Protein AF-A0A520CAK3-F1 (afdb_monomer_lite)

Structure (mmCIF, N/CA/C/O backbone):
data_AF-A0A520CAK3-F1
#
_entry.id   AF-A0A520CAK3-F1
#
loop_
_atom_site.group_PDB
_atom_site.id
_atom_site.type_symbol
_atom_site.label_atom_id
_atom_site.label_alt_id
_atom_site.label_comp_id
_atom_site.label_asym_id
_atom_site.label_entity_id
_atom_site.label_seq_id
_atom_site.pdbx_PDB_ins_code
_atom_site.Cartn_x
_atom_site.Cartn_y
_atom_site.Cartn_z
_atom_site.occupancy
_atom_site.B_iso_or_equiv
_atom_site.auth_seq_id
_atom_site.auth_comp_id
_atom_site.auth_asym_id
_atom_site.auth_atom_id
_atom_site.pdbx_PDB_model_num
ATOM 1 N N . MET A 1 1 ? -2.318 -8.671 -6.193 1.00 85.19 1 MET A N 1
ATOM 2 C CA . MET A 1 1 ? -1.795 -8.830 -4.813 1.00 85.19 1 MET A CA 1
ATOM 3 C C . MET A 1 1 ? -2.463 -10.024 -4.126 1.00 85.19 1 MET A C 1
ATOM 5 O O . MET A 1 1 ? -3.670 -10.179 -4.287 1.00 85.19 1 MET A O 1
ATOM 9 N N . LYS A 1 2 ? -1.730 -10.864 -3.376 1.00 88.38 2 LYS A N 1
ATOM 10 C CA . LYS A 1 2 ? -2.315 -12.016 -2.659 1.00 88.38 2 LYS A CA 1
ATOM 11 C C . LYS A 1 2 ? -2.848 -11.586 -1.286 1.00 88.38 2 LYS A C 1
ATOM 13 O O . LYS A 1 2 ? -2.085 -11.404 -0.349 1.00 88.38 2 LYS A O 1
ATOM 18 N N . LEU A 1 3 ? -4.164 -11.426 -1.160 1.00 93.75 3 LEU A N 1
ATOM 19 C CA . LEU A 1 3 ? -4.851 -11.160 0.111 1.00 93.75 3 LEU A CA 1
ATOM 20 C C . LEU A 1 3 ? -6.158 -11.944 0.177 1.00 93.75 3 LEU A C 1
ATOM 22 O O . LEU A 1 3 ? -6.779 -12.219 -0.850 1.00 93.75 3 LEU A O 1
ATOM 26 N N . LYS A 1 4 ? -6.630 -12.220 1.397 1.00 95.12 4 LYS A N 1
ATOM 27 C CA . LYS A 1 4 ? -7.989 -12.732 1.612 1.00 95.12 4 LYS A CA 1
ATOM 28 C C . LYS A 1 4 ? -9.023 -11.776 1.016 1.00 95.12 4 LYS A C 1
ATOM 30 O O . LYS A 1 4 ? -8.798 -10.561 0.972 1.00 95.12 4 LYS A O 1
ATOM 35 N N . LYS A 1 5 ? -10.159 -12.317 0.572 1.00 95.44 5 LYS A N 1
ATOM 36 C CA . LYS A 1 5 ? -11.315 -11.505 0.173 1.00 95.44 5 LYS A CA 1
ATOM 37 C C . LYS A 1 5 ? -11.758 -10.652 1.365 1.00 95.44 5 LYS A C 1
ATOM 39 O O . LYS A 1 5 ? -11.795 -11.153 2.487 1.00 95.44 5 LYS A O 1
ATOM 44 N N . ARG A 1 6 ? -12.074 -9.380 1.113 1.00 95.56 6 ARG A N 1
ATOM 45 C CA . ARG A 1 6 ? -12.619 -8.483 2.133 1.00 95.56 6 ARG A CA 1
ATOM 46 C C . ARG A 1 6 ? -13.949 -9.041 2.650 1.00 95.56 6 ARG A C 1
ATOM 48 O O . ARG A 1 6 ? -14.795 -9.434 1.849 1.00 95.56 6 ARG A O 1
ATOM 55 N N . ASN A 1 7 ? -14.128 -9.074 3.970 1.00 95.69 7 ASN A N 1
ATOM 56 C CA . ASN A 1 7 ? -15.420 -9.416 4.569 1.00 95.69 7 ASN A CA 1
ATOM 57 C C . ASN A 1 7 ? -16.443 -8.298 4.285 1.00 95.69 7 ASN A C 1
ATOM 59 O O . ASN A 1 7 ? -16.069 -7.128 4.312 1.00 95.69 7 ASN A O 1
ATOM 63 N N . ALA A 1 8 ? -17.706 -8.636 4.018 1.00 93.50 8 ALA A N 1
ATOM 64 C CA . ALA A 1 8 ? -18.764 -7.654 3.768 1.00 93.50 8 ALA A CA 1
ATOM 65 C C . ALA A 1 8 ? -18.931 -6.697 4.961 1.00 93.50 8 ALA A C 1
ATOM 67 O O . ALA A 1 8 ? -18.939 -5.484 4.769 1.00 93.50 8 ALA A O 1
ATOM 68 N N . ASP A 1 9 ? -18.894 -7.243 6.179 1.00 94.56 9 ASP A N 1
ATOM 69 C CA . ASP A 1 9 ? -19.084 -6.498 7.432 1.00 94.56 9 ASP A CA 1
ATOM 70 C C . ASP A 1 9 ? -17.795 -5.848 7.966 1.00 94.56 9 ASP A C 1
ATOM 72 O O . ASP A 1 9 ? -17.752 -5.369 9.100 1.00 94.56 9 ASP A O 1
ATOM 76 N N . ALA A 1 10 ? -16.701 -5.863 7.192 1.00 97.12 10 ALA A N 1
ATOM 77 C CA . ALA A 1 10 ? -15.474 -5.194 7.613 1.00 97.12 10 ALA A CA 1
ATOM 78 C C . ALA A 1 10 ? -15.706 -3.680 7.739 1.00 97.12 10 ALA A C 1
ATOM 80 O O . ALA A 1 10 ? -16.423 -3.074 6.938 1.00 97.12 10 ALA A O 1
ATOM 81 N N . ILE A 1 11 ? -15.065 -3.066 8.732 1.00 97.19 11 ILE A N 1
ATOM 82 C CA . ILE A 1 11 ? -15.187 -1.631 8.997 1.00 97.19 11 ILE A CA 1
ATOM 83 C C . ILE A 1 11 ? -14.660 -0.794 7.822 1.00 97.19 11 ILE A C 1
ATOM 85 O O . ILE A 1 11 ? -13.720 -1.190 7.124 1.00 97.19 11 ILE A O 1
ATOM 89 N N . GLY A 1 12 ? -15.281 0.363 7.601 1.00 98.06 12 GLY A N 1
ATOM 90 C CA . GLY A 1 12 ? -14.837 1.353 6.619 1.00 98.06 12 GLY A CA 1
ATOM 91 C C . GLY A 1 12 ? -13.628 2.164 7.095 1.00 98.06 12 GLY A C 1
ATOM 92 O O . GLY A 1 12 ? -13.259 2.129 8.275 1.00 98.06 12 GLY A O 1
ATOM 93 N N . GLY A 1 13 ? -13.008 2.895 6.170 1.00 97.94 13 GLY A N 1
ATOM 94 C CA . GLY A 1 13 ? -11.805 3.692 6.405 1.00 97.94 13 GLY A CA 1
ATOM 95 C C . GLY A 1 13 ? -11.971 4.736 7.505 1.00 97.94 13 GLY A C 1
ATOM 96 O O . GLY A 1 13 ? -11.125 4.823 8.394 1.00 97.94 13 GLY A O 1
ATOM 97 N N . LYS A 1 14 ? -13.083 5.477 7.514 1.00 97.94 14 LYS A N 1
ATOM 98 C CA . LYS A 1 14 ? -13.371 6.484 8.545 1.00 97.94 14 LYS A CA 1
ATOM 99 C C . LYS A 1 14 ? -13.459 5.875 9.944 1.00 97.94 14 LYS A C 1
ATOM 101 O O . LYS A 1 14 ? -12.832 6.374 10.878 1.00 97.94 14 LYS A O 1
ATOM 106 N N . ALA A 1 15 ? -14.229 4.797 10.096 1.00 97.19 15 ALA A N 1
ATOM 107 C CA . ALA A 1 15 ? -14.380 4.111 11.379 1.00 97.19 15 ALA A CA 1
ATOM 108 C C . ALA A 1 15 ? -13.045 3.512 11.851 1.00 97.19 15 ALA A C 1
ATOM 110 O O . ALA A 1 15 ? -12.696 3.611 13.027 1.00 97.19 15 ALA A O 1
ATOM 111 N N . PHE A 1 16 ? -12.266 2.952 10.922 1.00 97.75 16 PHE A N 1
ATOM 112 C CA . PHE A 1 16 ? -10.926 2.459 11.208 1.00 97.75 16 PHE A CA 1
ATOM 113 C C . PHE A 1 16 ? -9.980 3.577 11.669 1.00 97.75 16 PHE A C 1
ATOM 115 O O . PHE A 1 16 ? -9.323 3.415 12.696 1.00 97.75 16 PHE A O 1
ATOM 122 N N . ALA A 1 17 ? -9.941 4.717 10.974 1.00 97.19 17 ALA A N 1
ATOM 123 C CA . ALA A 1 17 ? -9.095 5.855 11.333 1.00 97.19 17 ALA A CA 1
ATOM 124 C C . ALA A 1 17 ? -9.387 6.356 12.757 1.00 97.19 17 ALA A C 1
ATOM 126 O O . ALA A 1 17 ? -8.459 6.554 13.539 1.00 97.19 17 ALA A O 1
ATOM 127 N N . LEU A 1 18 ? -10.671 6.461 13.120 1.00 95.69 18 LEU A N 1
ATOM 128 C CA . LEU A 1 18 ? -11.099 6.813 14.478 1.00 95.69 18 LEU A CA 1
ATOM 129 C C . LEU A 1 18 ? -10.658 5.776 15.521 1.00 95.69 18 LEU A C 1
ATOM 131 O O . LEU A 1 18 ? -10.295 6.136 16.637 1.00 95.69 18 LEU A O 1
ATOM 135 N N . SER A 1 19 ? -10.640 4.488 15.167 1.00 94.00 19 SER A N 1
ATOM 136 C CA . SER A 1 19 ? -10.213 3.430 16.094 1.00 94.00 19 SER A CA 1
ATOM 137 C C . SER A 1 19 ? -8.720 3.473 16.442 1.00 94.00 19 SER A C 1
ATOM 139 O O . SER A 1 19 ? -8.314 2.908 17.455 1.00 94.00 19 SER A O 1
ATOM 141 N N . ILE A 1 20 ? -7.898 4.131 15.614 1.00 94.50 20 ILE A N 1
ATOM 142 C CA . ILE A 1 20 ? -6.443 4.230 15.801 1.00 94.50 20 ILE A CA 1
ATOM 143 C C . ILE A 1 20 ? -5.956 5.650 16.127 1.00 94.50 20 ILE A C 1
ATOM 145 O O . ILE A 1 20 ? -4.747 5.856 16.239 1.00 94.50 20 ILE A O 1
ATOM 149 N N . SER A 1 21 ? -6.866 6.623 16.255 1.00 90.94 21 SER A N 1
ATOM 150 C CA . SER A 1 21 ? -6.545 8.028 16.547 1.00 90.94 21 SER A CA 1
ATOM 151 C C . SER A 1 21 ? -6.420 8.350 18.040 1.00 90.94 21 SER A C 1
ATOM 153 O O . SER A 1 21 ? -6.165 9.497 18.396 1.00 90.94 21 SER A O 1
ATOM 155 N N . ASP A 1 22 ? -6.624 7.367 18.916 1.00 87.19 22 ASP A N 1
ATOM 156 C CA . ASP A 1 22 ? -6.482 7.522 20.364 1.00 87.19 22 ASP A CA 1
ATOM 157 C C . ASP A 1 22 ? -5.021 7.838 20.748 1.00 87.19 22 ASP A C 1
ATOM 159 O O . ASP A 1 22 ? -4.103 7.085 20.420 1.00 87.19 22 ASP A O 1
ATOM 163 N N . SER A 1 23 ? -4.801 8.948 21.461 1.00 78.69 23 SER A N 1
ATOM 164 C CA . SER A 1 23 ? -3.474 9.400 21.903 1.00 78.69 23 SER A CA 1
ATOM 165 C C . SER A 1 23 ? -2.843 8.500 22.969 1.00 78.69 23 SER A C 1
ATOM 167 O O . SER A 1 23 ? -1.633 8.563 23.184 1.00 78.69 23 SER A O 1
ATOM 169 N N . THR A 1 24 ? -3.635 7.647 23.619 1.00 90.94 24 THR A N 1
ATOM 170 C CA . THR A 1 24 ? -3.160 6.650 24.587 1.00 90.94 24 THR A CA 1
ATOM 171 C C . THR A 1 24 ? -2.722 5.343 23.923 1.00 90.94 24 THR A C 1
ATOM 173 O O . THR A 1 24 ? -2.055 4.515 24.551 1.00 90.94 24 THR A O 1
ATOM 176 N N . LEU A 1 25 ? -3.045 5.151 22.638 1.00 93.69 25 LEU A N 1
ATOM 177 C CA . LEU A 1 25 ? -2.704 3.945 21.899 1.00 93.69 25 LEU A CA 1
ATOM 178 C C . LEU A 1 25 ? -1.207 3.917 21.578 1.00 93.69 25 LEU A C 1
ATOM 180 O O . LEU A 1 25 ? -0.680 4.746 20.833 1.00 93.69 25 LEU A O 1
ATOM 184 N N . SER A 1 26 ? -0.512 2.906 22.102 1.00 95.50 26 SER A N 1
ATOM 185 C CA . SER A 1 26 ? 0.905 2.716 21.801 1.00 95.50 26 SER A CA 1
ATOM 186 C C . SER A 1 26 ? 1.118 2.459 20.304 1.00 95.50 26 SER A C 1
ATOM 188 O O . SER A 1 26 ? 0.312 1.791 19.649 1.00 95.50 26 SER A O 1
ATOM 190 N N . LEU A 1 27 ? 2.252 2.912 19.755 1.00 94.31 27 LEU A N 1
ATOM 191 C CA . LEU A 1 27 ? 2.611 2.646 18.355 1.00 94.31 27 LEU A CA 1
ATOM 192 C C . LEU A 1 27 ? 2.562 1.143 18.035 1.00 94.31 27 LEU A C 1
ATOM 194 O O . LEU A 1 27 ? 2.028 0.737 17.007 1.00 94.31 27 LEU A O 1
ATOM 198 N N . LYS A 1 28 ? 3.067 0.307 18.949 1.00 95.94 28 LYS A N 1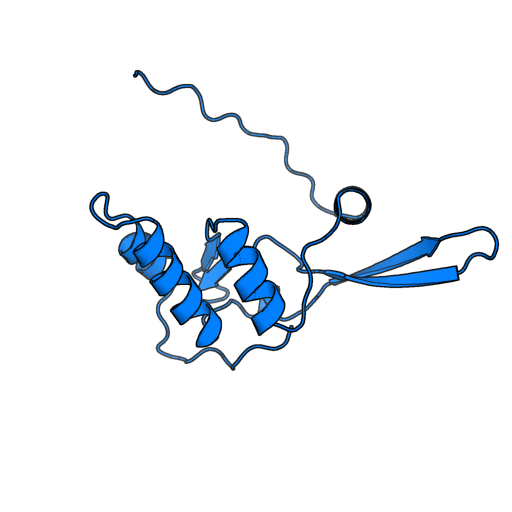
ATOM 199 C CA . LYS A 1 28 ? 3.090 -1.152 18.793 1.00 95.94 28 LYS A CA 1
ATOM 200 C C . LYS A 1 28 ? 1.682 -1.739 18.691 1.00 95.94 28 LYS A C 1
ATOM 202 O O . LYS A 1 28 ? 1.466 -2.652 17.895 1.00 95.94 28 LYS A O 1
ATOM 207 N N . ASP A 1 29 ? 0.737 -1.257 19.492 1.00 96.38 29 ASP A N 1
ATOM 208 C CA . ASP A 1 29 ? -0.640 -1.754 19.464 1.00 96.38 29 ASP A CA 1
ATOM 209 C C . ASP A 1 29 ? -1.410 -1.211 18.260 1.00 96.38 29 ASP A C 1
ATOM 211 O O . ASP A 1 29 ? -2.124 -1.979 17.611 1.00 96.38 29 ASP A O 1
ATOM 215 N N . ARG A 1 30 ? -1.150 0.041 17.858 1.00 96.88 30 ARG A N 1
ATOM 216 C CA . ARG A 1 30 ? -1.631 0.604 16.589 1.00 96.88 30 ARG A CA 1
ATOM 217 C C . ARG A 1 30 ? -1.242 -0.278 15.406 1.00 96.88 30 ARG A C 1
ATOM 219 O O . ARG A 1 30 ? -2.087 -0.649 14.595 1.00 96.88 30 ARG A O 1
ATOM 226 N N . GLU A 1 31 ? 0.025 -0.673 15.327 1.00 97.25 31 GLU A N 1
ATOM 227 C CA . GLU A 1 31 ? 0.521 -1.521 14.242 1.00 97.25 31 GLU A CA 1
ATOM 228 C C . GLU A 1 31 ? -0.075 -2.930 14.244 1.00 97.25 31 GLU A C 1
ATOM 230 O O . GLU A 1 31 ? -0.313 -3.493 13.173 1.00 97.25 31 GLU A O 1
ATOM 235 N N . LYS A 1 32 ? -0.371 -3.504 15.418 1.00 97.62 32 LYS A N 1
ATOM 236 C CA . LYS A 1 32 ? -1.094 -4.785 15.506 1.00 97.62 32 LYS A CA 1
ATOM 237 C C . LYS A 1 32 ? -2.513 -4.665 14.954 1.00 97.62 32 LYS A C 1
ATOM 239 O O . LYS A 1 32 ? -2.953 -5.571 14.248 1.00 97.62 32 LYS A O 1
ATOM 244 N N . ILE A 1 33 ? -3.214 -3.575 15.276 1.00 97.56 33 ILE A N 1
ATOM 245 C CA . ILE A 1 33 ? -4.571 -3.305 14.785 1.00 97.56 33 ILE A CA 1
ATOM 246 C C . ILE A 1 33 ? -4.550 -3.166 13.259 1.00 97.56 33 ILE A C 1
ATOM 248 O O . ILE A 1 33 ? -5.285 -3.881 12.579 1.00 97.56 33 ILE A O 1
ATOM 252 N N . ILE A 1 34 ? -3.635 -2.349 12.721 1.00 98.00 34 ILE A N 1
ATOM 253 C CA . ILE A 1 34 ? -3.440 -2.181 11.272 1.00 98.00 34 ILE A CA 1
ATOM 254 C C . ILE A 1 34 ? -3.156 -3.531 10.600 1.00 98.00 34 ILE A C 1
ATOM 256 O O . ILE A 1 34 ? -3.835 -3.915 9.649 1.00 98.00 34 ILE A O 1
ATOM 260 N N . TYR A 1 35 ? -2.181 -4.291 11.107 1.00 98.06 35 TYR A N 1
ATOM 261 C CA . TYR A 1 35 ? -1.815 -5.579 10.517 1.00 98.06 35 TYR A CA 1
ATOM 262 C C . TYR A 1 35 ? -2.979 -6.577 10.518 1.00 98.06 35 TYR A C 1
ATOM 264 O O . TYR A 1 35 ? -3.138 -7.340 9.565 1.00 98.06 35 TYR A O 1
ATOM 272 N N . ARG A 1 36 ? -3.805 -6.582 11.573 1.00 97.81 36 ARG A N 1
ATOM 273 C CA . ARG A 1 36 ? -4.971 -7.467 11.681 1.00 97.81 36 ARG A CA 1
ATOM 274 C C . ARG A 1 36 ? -6.001 -7.181 10.591 1.00 97.81 36 ARG A C 1
ATOM 276 O O . ARG A 1 36 ? -6.461 -8.130 9.959 1.00 97.81 36 ARG A O 1
ATOM 283 N N . GLU A 1 37 ? -6.319 -5.913 10.347 1.00 98.00 37 GLU A N 1
ATOM 284 C CA . GLU A 1 37 ? -7.246 -5.516 9.280 1.00 98.00 37 GLU A CA 1
ATOM 285 C C . GLU A 1 37 ? -6.750 -5.985 7.908 1.00 98.00 37 GLU A C 1
ATOM 287 O O . GLU A 1 37 ? -7.476 -6.652 7.167 1.00 98.00 37 GLU A O 1
ATOM 292 N N . ILE A 1 38 ? -5.469 -5.753 7.611 1.00 97.44 38 ILE A N 1
ATOM 293 C CA . ILE A 1 38 ? -4.853 -6.149 6.337 1.00 97.44 38 ILE A CA 1
ATOM 294 C C . ILE A 1 38 ? -4.831 -7.672 6.185 1.00 97.44 38 ILE A C 1
ATOM 296 O O . ILE A 1 38 ? -5.219 -8.204 5.145 1.00 97.44 38 ILE A O 1
ATOM 300 N N . LYS A 1 39 ? -4.445 -8.399 7.241 1.00 97.25 39 LYS A N 1
ATOM 301 C CA . LYS A 1 39 ? -4.438 -9.870 7.270 1.00 97.25 39 LYS A CA 1
ATOM 302 C C . LYS A 1 39 ? -5.827 -10.471 7.050 1.00 97.25 39 LYS A C 1
ATOM 304 O O . LYS A 1 39 ? -5.940 -11.555 6.473 1.00 97.25 39 LYS A O 1
ATOM 309 N N . ASN A 1 40 ? -6.872 -9.773 7.482 1.00 97.12 40 ASN A N 1
ATOM 310 C CA . ASN A 1 40 ? -8.263 -10.154 7.252 1.00 97.12 40 ASN A CA 1
ATOM 311 C C . ASN A 1 40 ? -8.798 -9.695 5.887 1.00 97.12 40 ASN A C 1
ATOM 313 O O . ASN A 1 40 ? -9.927 -10.023 5.534 1.00 97.12 40 ASN A O 1
ATOM 317 N N . GLY A 1 41 ? -7.985 -8.995 5.094 1.00 97.44 41 GLY A N 1
ATOM 318 C CA . GLY A 1 41 ? -8.346 -8.535 3.763 1.00 97.44 41 GLY A CA 1
ATOM 319 C C . GLY A 1 41 ? -9.160 -7.243 3.755 1.00 97.44 41 GLY A C 1
ATOM 320 O O . GLY A 1 41 ? -9.815 -6.978 2.753 1.00 97.44 41 GLY A O 1
ATOM 321 N N . ASN A 1 42 ? -9.153 -6.432 4.816 1.00 98.00 42 ASN A N 1
ATOM 322 C CA . ASN A 1 42 ? -9.804 -5.119 4.800 1.00 98.00 42 ASN A CA 1
ATOM 323 C C . ASN A 1 42 ? -8.966 -4.094 4.019 1.00 98.00 42 ASN A C 1
ATOM 325 O O . ASN A 1 42 ? -8.365 -3.187 4.584 1.00 98.00 42 ASN A O 1
ATOM 329 N N . VAL A 1 43 ? -8.880 -4.303 2.709 1.00 97.81 43 VAL A N 1
ATOM 330 C CA . VAL A 1 43 ? -8.141 -3.481 1.749 1.00 97.81 43 VAL A CA 1
ATOM 331 C C . VAL A 1 43 ? -9.046 -3.255 0.535 1.00 97.81 43 VAL A C 1
ATOM 333 O O . VAL A 1 43 ? -9.617 -4.250 0.054 1.00 97.81 43 VAL A O 1
ATOM 336 N N . PRO A 1 44 ? -9.155 -2.010 0.030 1.00 97.44 44 PRO A N 1
ATOM 337 C CA . PRO A 1 44 ? -9.959 -1.679 -1.144 1.00 97.44 44 PRO A CA 1
ATOM 338 C C . PRO A 1 44 ? -9.597 -2.510 -2.378 1.00 97.44 44 PRO A C 1
ATOM 340 O O . PRO A 1 44 ? -8.446 -2.917 -2.564 1.00 97.44 44 PRO A O 1
ATOM 343 N N . ASP A 1 45 ? -10.567 -2.741 -3.260 1.00 95.69 45 ASP A N 1
ATOM 344 C CA . ASP A 1 45 ? -10.383 -3.584 -4.442 1.00 95.69 45 ASP A CA 1
ATOM 345 C C . ASP A 1 45 ? -9.459 -2.956 -5.484 1.00 95.69 45 ASP A C 1
ATOM 347 O O . ASP A 1 45 ? -8.749 -3.683 -6.184 1.00 95.69 45 ASP A O 1
ATOM 351 N N . PHE A 1 46 ? -9.414 -1.624 -5.570 1.00 95.25 46 PHE A N 1
ATOM 352 C CA . PHE A 1 46 ? -8.508 -0.945 -6.497 1.00 95.25 46 PHE A CA 1
ATOM 353 C C . PHE A 1 46 ? -7.033 -1.236 -6.179 1.00 95.25 46 PHE A C 1
ATOM 355 O O . PHE A 1 46 ? -6.263 -1.487 -7.099 1.00 95.25 46 PHE A O 1
ATOM 362 N N . LEU A 1 47 ? -6.648 -1.355 -4.901 1.00 95.69 47 LEU A N 1
ATOM 363 C CA . LEU A 1 47 ? -5.281 -1.730 -4.501 1.00 95.69 47 LEU A CA 1
ATOM 364 C C . LEU A 1 47 ? -4.949 -3.205 -4.764 1.00 95.69 47 LEU A C 1
ATOM 366 O O . LEU A 1 47 ? -3.784 -3.603 -4.755 1.00 95.69 47 LEU A O 1
ATOM 370 N N . ARG A 1 48 ? -5.956 -4.056 -4.995 1.00 94.44 48 ARG A N 1
ATOM 371 C CA . ARG A 1 48 ? -5.736 -5.480 -5.301 1.00 94.44 48 ARG A CA 1
ATOM 372 C C . ARG A 1 48 ? -5.292 -5.695 -6.746 1.00 94.44 48 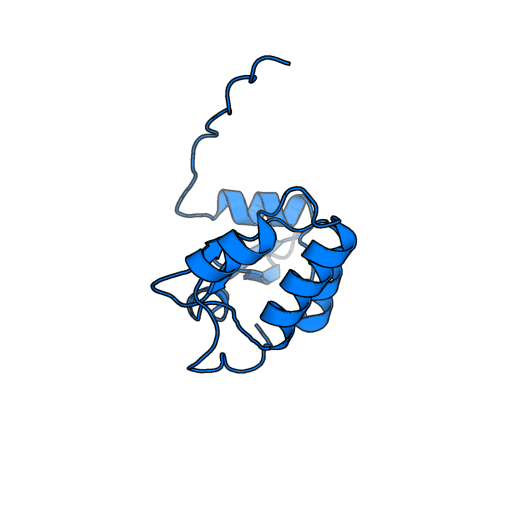ARG A C 1
ATOM 374 O O . ARG A 1 48 ? -4.647 -6.716 -7.027 1.00 94.44 48 ARG A O 1
ATOM 381 N N . LYS A 1 49 ? -5.618 -4.744 -7.628 1.00 94.44 49 LYS A N 1
ATOM 382 C CA . LYS A 1 49 ? -5.246 -4.706 -9.044 1.00 94.44 49 LYS A CA 1
ATOM 383 C C . LYS A 1 49 ? -3.924 -3.951 -9.183 1.00 94.44 49 LYS A C 1
ATOM 385 O O . LYS A 1 49 ? -3.881 -2.739 -9.026 1.00 94.44 49 LYS A O 1
ATOM 390 N N . LEU A 1 50 ? -2.842 -4.687 -9.428 1.00 95.50 50 LEU A N 1
ATOM 391 C CA . LEU A 1 50 ? -1.516 -4.090 -9.595 1.00 95.50 50 LEU A CA 1
ATOM 392 C C . LEU A 1 50 ? -1.396 -3.447 -10.979 1.00 95.50 50 LEU A C 1
ATOM 394 O O . LEU A 1 50 ? -1.848 -4.031 -11.965 1.00 95.50 50 LEU A O 1
ATOM 398 N N . SER A 1 51 ? -0.746 -2.290 -11.044 1.00 95.38 51 SER A N 1
ATOM 399 C CA . SER A 1 51 ? -0.410 -1.615 -12.297 1.00 95.38 51 SER A CA 1
ATOM 400 C C . SER A 1 51 ? 0.887 -2.182 -12.863 1.00 95.38 51 SER A C 1
ATOM 402 O O . SER A 1 51 ? 1.869 -2.341 -12.137 1.00 95.38 51 SER A O 1
ATOM 404 N N . ALA A 1 52 ? 0.892 -2.499 -14.157 1.00 96.38 52 ALA A N 1
ATOM 405 C CA . ALA A 1 52 ? 2.076 -2.989 -14.850 1.00 96.38 52 ALA A CA 1
ATOM 406 C C . ALA A 1 52 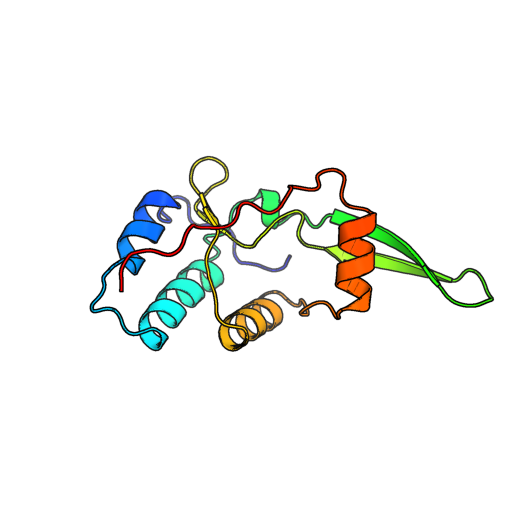? 2.913 -1.819 -15.389 1.00 96.38 52 ALA A C 1
ATOM 408 O O . ALA A 1 52 ? 2.388 -0.929 -16.053 1.00 96.38 52 ALA A O 1
ATOM 409 N N . LEU A 1 53 ? 4.220 -1.862 -15.147 1.00 95.88 53 LEU A N 1
ATOM 410 C CA . LEU A 1 53 ? 5.215 -0.950 -15.697 1.00 95.88 53 LEU A CA 1
ATOM 411 C C . LEU A 1 53 ? 6.294 -1.778 -16.395 1.00 95.88 53 LEU A C 1
ATOM 413 O O . LEU A 1 53 ? 6.984 -2.568 -15.752 1.00 95.88 53 LEU A O 1
ATOM 417 N N . ILE A 1 54 ? 6.431 -1.607 -17.708 1.00 95.69 54 ILE A N 1
ATOM 418 C CA . ILE A 1 54 ? 7.483 -2.260 -18.492 1.00 95.69 54 ILE A CA 1
ATOM 419 C C . ILE A 1 54 ? 8.636 -1.279 -18.666 1.00 95.69 54 ILE A C 1
ATOM 421 O O . ILE A 1 54 ? 8.439 -0.185 -19.189 1.00 95.69 54 ILE A O 1
ATOM 425 N N . ILE A 1 55 ? 9.829 -1.683 -18.243 1.00 92.00 55 ILE A N 1
ATOM 426 C CA . ILE A 1 55 ? 11.064 -0.918 -18.426 1.00 92.00 55 ILE A CA 1
ATOM 427 C C . ILE A 1 55 ? 12.033 -1.702 -19.306 1.00 92.00 55 ILE A C 1
ATOM 429 O O . ILE A 1 55 ? 12.076 -2.932 -19.250 1.00 92.00 55 ILE A O 1
ATOM 433 N N . THR A 1 56 ? 12.825 -0.980 -20.089 1.00 91.12 56 THR A N 1
ATOM 434 C CA . THR A 1 56 ? 13.982 -1.535 -20.794 1.00 91.12 56 THR A CA 1
ATOM 435 C C . THR A 1 56 ? 15.219 -1.327 -19.927 1.00 91.12 56 THR A C 1
ATOM 437 O O . THR A 1 56 ? 15.417 -0.231 -19.396 1.00 91.12 56 THR A O 1
ATOM 440 N N . TYR A 1 57 ? 16.036 -2.362 -19.746 1.00 83.19 57 TYR A N 1
ATOM 441 C CA . TYR A 1 57 ? 17.223 -2.309 -18.898 1.00 83.19 57 TYR A CA 1
ATOM 442 C C . TYR A 1 57 ? 18.413 -3.023 -19.548 1.00 83.19 57 TYR A C 1
ATOM 444 O O . TYR A 1 57 ? 18.255 -4.034 -20.225 1.00 83.19 57 TYR A O 1
ATOM 452 N N . GLY A 1 58 ? 19.622 -2.514 -19.301 1.00 80.50 58 GLY A N 1
ATOM 453 C CA . GLY A 1 58 ? 20.862 -3.088 -19.825 1.00 80.50 58 GLY A CA 1
ATOM 454 C C . GLY A 1 58 ? 21.155 -2.730 -21.285 1.00 80.50 58 GLY A C 1
ATOM 455 O O . GLY A 1 58 ? 20.480 -1.909 -21.896 1.00 80.50 58 GLY A O 1
ATOM 456 N N . HIS A 1 59 ? 22.215 -3.331 -21.833 1.00 75.25 59 HIS A N 1
ATOM 457 C CA . HIS A 1 59 ? 22.706 -3.053 -23.191 1.00 75.25 59 HIS A CA 1
ATOM 458 C C . HIS A 1 59 ? 22.015 -3.875 -24.287 1.00 75.25 59 HIS A C 1
ATOM 460 O O . HIS A 1 59 ? 22.221 -3.608 -25.464 1.00 75.25 59 HIS A O 1
ATOM 466 N N . HIS A 1 60 ? 21.245 -4.895 -23.905 1.00 82.44 60 HIS A N 1
ATOM 467 C CA . HIS A 1 60 ? 20.595 -5.835 -24.824 1.00 82.44 60 HIS A CA 1
ATOM 468 C C . HIS A 1 60 ? 19.087 -5.560 -24.973 1.00 82.44 60 HIS A C 1
ATOM 470 O O . HIS A 1 60 ? 18.361 -6.393 -25.506 1.00 82.44 60 HIS A O 1
ATOM 476 N N . ASP A 1 61 ? 18.614 -4.406 -24.492 1.00 85.31 61 ASP A N 1
ATOM 477 C CA . ASP A 1 61 ? 17.199 -4.026 -24.468 1.00 85.31 61 ASP A CA 1
ATOM 478 C C . ASP A 1 61 ? 16.280 -5.043 -23.757 1.00 85.31 61 ASP A C 1
ATOM 480 O O . ASP A 1 61 ? 15.126 -5.256 -24.150 1.00 85.31 61 ASP A O 1
ATOM 484 N N . ASP A 1 62 ? 16.769 -5.650 -22.670 1.00 90.56 62 ASP A N 1
ATOM 485 C CA . ASP A 1 62 ? 15.978 -6.585 -21.870 1.00 90.56 62 ASP A CA 1
ATOM 486 C C . ASP A 1 62 ? 14.758 -5.877 -21.269 1.00 90.56 62 ASP A C 1
ATOM 488 O O . ASP A 1 62 ? 14.855 -4.787 -20.694 1.00 90.56 62 ASP A O 1
ATOM 492 N N . LYS A 1 63 ? 13.586 -6.514 -21.369 1.00 93.38 63 LYS A N 1
ATOM 493 C CA . LYS A 1 63 ? 12.332 -5.983 -20.823 1.00 93.38 63 LYS A CA 1
ATOM 494 C C . LYS A 1 63 ? 12.062 -6.551 -19.437 1.00 93.38 63 LYS A C 1
ATOM 496 O O . LYS A 1 63 ? 11.881 -7.756 -19.276 1.00 93.38 63 LYS A O 1
ATOM 501 N N . ILE A 1 64 ? 11.945 -5.670 -18.450 1.00 93.00 64 ILE A N 1
ATOM 502 C CA . ILE A 1 64 ? 11.569 -6.009 -17.076 1.00 93.00 64 ILE A CA 1
ATOM 503 C C . ILE A 1 64 ? 10.150 -5.499 -16.820 1.00 93.00 64 ILE A C 1
ATOM 505 O O . ILE A 1 64 ? 9.848 -4.329 -17.050 1.00 93.00 64 ILE A O 1
ATOM 509 N N . GLY A 1 65 ? 9.273 -6.379 -16.331 1.00 94.81 65 GLY A N 1
ATOM 510 C CA . GLY A 1 65 ? 7.915 -6.025 -15.921 1.00 94.81 65 GLY A CA 1
ATOM 511 C C . GLY A 1 65 ? 7.803 -5.870 -14.408 1.00 94.81 65 GLY A C 1
ATOM 512 O O . GLY A 1 65 ? 8.037 -6.822 -13.667 1.00 94.81 65 GLY A O 1
ATOM 513 N N . LEU A 1 66 ? 7.411 -4.684 -13.950 1.00 95.50 66 LEU A N 1
ATOM 514 C CA . LEU A 1 66 ? 7.100 -4.394 -12.554 1.00 95.50 66 LEU A CA 1
ATOM 515 C C . LEU A 1 66 ? 5.580 -4.357 -12.367 1.00 95.50 66 LEU A C 1
ATOM 517 O O . LEU A 1 66 ? 4.886 -3.665 -13.105 1.00 95.50 66 LEU A O 1
ATOM 521 N N . TYR A 1 67 ? 5.066 -5.069 -11.363 1.00 96.56 67 TYR A N 1
ATOM 522 C CA . TYR A 1 67 ? 3.661 -4.997 -10.951 1.00 96.56 67 TYR A CA 1
ATOM 523 C C . TYR A 1 67 ? 3.578 -4.263 -9.617 1.00 96.56 67 TYR A C 1
ATOM 525 O O . TYR A 1 67 ? 3.926 -4.813 -8.572 1.00 96.56 67 TYR A O 1
ATOM 533 N N . ILE A 1 68 ? 3.147 -3.009 -9.664 1.00 96.19 68 ILE A N 1
ATOM 534 C CA . ILE A 1 68 ? 3.193 -2.073 -8.539 1.00 96.19 68 ILE A CA 1
ATOM 535 C C . ILE A 1 68 ? 1.794 -1.792 -7.994 1.00 96.19 68 ILE A C 1
ATOM 537 O O . ILE A 1 68 ? 0.793 -1.962 -8.692 1.00 96.19 68 ILE A O 1
ATOM 541 N N . LEU A 1 69 ? 1.706 -1.358 -6.737 1.00 95.00 69 LEU A N 1
ATOM 542 C CA . LEU A 1 69 ? 0.452 -0.807 -6.227 1.00 95.00 69 LEU A CA 1
ATOM 543 C C . LEU A 1 69 ? 0.118 0.486 -6.993 1.00 95.00 69 LEU A C 1
ATOM 545 O O . LEU A 1 69 ? 1.030 1.275 -7.244 1.00 95.00 69 LEU A O 1
ATOM 549 N N . PRO A 1 70 ? -1.157 0.707 -7.364 1.00 93.38 70 PRO A N 1
ATOM 550 C CA . PRO A 1 70 ? -1.558 1.897 -8.114 1.00 93.38 70 PRO A CA 1
ATOM 551 C C . PRO A 1 70 ? -1.571 3.173 -7.260 1.00 93.38 70 PRO A C 1
ATOM 553 O O . PRO A 1 70 ? -1.604 4.265 -7.814 1.00 93.38 70 PRO A O 1
ATOM 556 N N . ASP A 1 71 ? -1.567 3.037 -5.931 1.00 93.69 71 ASP A N 1
ATOM 557 C CA . ASP A 1 71 ? -1.631 4.144 -4.977 1.00 93.69 71 ASP A CA 1
ATOM 558 C C . ASP A 1 71 ? -1.057 3.716 -3.607 1.00 93.69 71 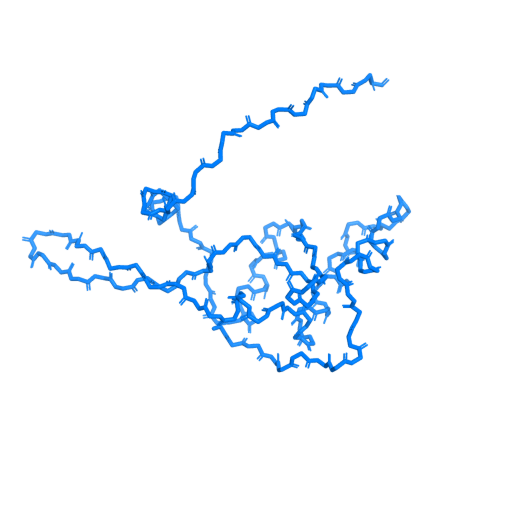ASP A C 1
ATOM 560 O O . ASP A 1 71 ? -0.681 2.552 -3.406 1.00 93.69 71 ASP A O 1
ATOM 564 N N . TYR A 1 72 ? -0.997 4.645 -2.652 1.00 92.44 72 TYR A N 1
ATOM 565 C CA . TYR A 1 72 ? -0.633 4.387 -1.265 1.00 92.44 72 TYR A CA 1
ATOM 566 C C . TYR A 1 72 ? -1.552 3.353 -0.610 1.00 92.44 72 TYR A C 1
ATOM 568 O O . TYR A 1 72 ? -2.746 3.240 -0.894 1.00 92.44 72 TYR A O 1
ATOM 576 N N . PHE A 1 73 ? -0.978 2.591 0.319 1.00 94.69 73 PHE A N 1
ATOM 577 C CA . PHE A 1 73 ? -1.692 1.515 0.992 1.00 94.69 73 PHE A CA 1
ATOM 578 C C . PHE A 1 73 ? -2.842 2.057 1.856 1.00 94.69 73 PHE A C 1
ATOM 580 O O . PHE A 1 73 ? -2.667 3.018 2.609 1.00 94.69 73 PHE A O 1
ATOM 587 N N . ALA A 1 74 ? -4.006 1.412 1.785 1.00 97.81 74 ALA A N 1
ATOM 588 C CA . ALA A 1 74 ? -5.215 1.857 2.467 1.00 97.81 74 ALA A CA 1
ATOM 589 C C . ALA A 1 74 ? -6.005 0.697 3.088 1.00 97.81 74 ALA A C 1
ATOM 591 O O . ALA A 1 74 ? -5.915 -0.450 2.643 1.00 97.81 74 ALA A O 1
ATOM 592 N N . ILE A 1 75 ? -6.801 1.018 4.111 1.00 98.31 75 ILE A N 1
ATOM 593 C CA . ILE A 1 75 ? -7.758 0.112 4.765 1.00 98.31 75 ILE A CA 1
ATOM 594 C C . ILE A 1 75 ? -9.175 0.649 4.552 1.00 98.31 75 ILE A C 1
ATOM 596 O O . ILE A 1 75 ? -9.394 1.852 4.692 1.00 98.31 75 ILE A O 1
ATOM 600 N N . GLY A 1 76 ? -10.124 -0.235 4.231 1.00 98.12 76 GLY A N 1
ATOM 601 C CA . GLY A 1 76 ? -11.531 0.115 4.005 1.00 98.12 76 GLY A CA 1
ATOM 602 C C . GLY A 1 76 ? -12.131 -0.496 2.733 1.00 98.12 76 GLY A C 1
ATOM 603 O O . GLY A 1 76 ? -11.692 -1.557 2.278 1.00 98.12 76 GLY A O 1
ATOM 604 N N . SER A 1 77 ? -13.166 0.151 2.189 1.00 97.62 77 SER A N 1
ATOM 605 C CA . SER A 1 77 ? -13.804 -0.188 0.903 1.00 97.62 77 SER A CA 1
ATOM 606 C C . SER A 1 77 ? -13.357 0.767 -0.212 1.00 97.62 77 SER A C 1
ATOM 608 O O . SER A 1 77 ? -12.527 1.638 0.020 1.00 97.62 77 SER A O 1
ATOM 610 N N . ASN A 1 78 ? -13.877 0.625 -1.435 1.00 97.12 78 ASN A N 1
ATOM 611 C CA . ASN A 1 78 ? -13.546 1.571 -2.511 1.00 97.12 78 ASN A CA 1
ATOM 612 C C . ASN A 1 78 ? -14.153 2.965 -2.264 1.00 97.12 78 ASN A C 1
ATOM 614 O O . ASN A 1 78 ? -13.638 3.956 -2.768 1.00 97.12 78 ASN A O 1
ATOM 618 N N . GLU A 1 79 ? -15.237 3.030 -1.492 1.00 97.25 79 GLU A N 1
ATOM 619 C CA . GLU A 1 79 ? -16.030 4.230 -1.221 1.00 97.25 79 GLU A CA 1
ATOM 620 C C . GLU A 1 79 ? -15.660 4.896 0.115 1.00 97.25 79 GLU A C 1
ATOM 622 O O . GLU A 1 79 ? -15.825 6.103 0.264 1.00 97.25 79 GLU A O 1
ATOM 627 N N . ASP A 1 80 ? -15.157 4.124 1.085 1.00 98.00 80 ASP A N 1
ATOM 628 C CA . ASP A 1 80 ? -14.704 4.611 2.392 1.00 98.00 80 ASP A CA 1
ATOM 629 C C . ASP A 1 80 ? -13.387 3.925 2.773 1.00 98.00 80 ASP A C 1
ATOM 631 O O . ASP A 1 80 ? -13.378 2.815 3.322 1.00 98.00 80 ASP A O 1
ATOM 635 N N . PHE A 1 81 ? -12.268 4.589 2.474 1.00 98.31 81 PHE A N 1
ATOM 636 C CA . PHE A 1 81 ? -10.920 4.121 2.785 1.00 98.31 81 PHE A CA 1
ATOM 637 C C . PHE A 1 81 ? -10.075 5.185 3.478 1.00 98.31 81 PHE A C 1
ATOM 639 O O . PHE A 1 81 ? -10.307 6.387 3.381 1.00 98.31 81 PHE A O 1
ATOM 646 N N . PHE A 1 82 ? -9.053 4.706 4.178 1.00 97.94 82 PHE A N 1
ATOM 647 C CA . PHE A 1 82 ? -8.072 5.527 4.864 1.00 97.94 82 PHE A CA 1
ATOM 648 C C . PHE A 1 82 ? -6.664 5.111 4.443 1.00 97.94 82 PHE A C 1
ATOM 650 O O . PHE A 1 82 ? -6.287 3.949 4.629 1.00 97.94 82 PHE A O 1
ATOM 657 N N . TYR A 1 83 ? -5.884 6.053 3.901 1.00 96.75 83 TYR A N 1
ATOM 658 C CA . TYR A 1 83 ? -4.453 5.854 3.662 1.00 96.75 83 TYR A CA 1
ATOM 659 C C . TYR A 1 83 ? -3.747 5.671 5.000 1.00 96.75 83 TYR A C 1
ATOM 661 O O . TYR A 1 83 ? -3.714 6.578 5.833 1.00 96.75 83 TYR A O 1
ATOM 669 N N . VAL A 1 84 ? -3.217 4.471 5.228 1.00 95.50 84 VAL A N 1
ATOM 670 C CA . VAL A 1 84 ? -2.792 4.061 6.563 1.00 95.50 84 VAL A CA 1
ATOM 671 C C . VAL A 1 84 ? -1.298 4.325 6.781 1.00 95.50 84 VAL A C 1
ATOM 673 O O . VAL A 1 84 ? -0.462 3.743 6.088 1.00 95.50 84 VAL A O 1
ATOM 676 N N . PRO A 1 85 ? -0.915 5.157 7.770 1.00 93.06 85 PRO A N 1
ATOM 677 C CA . PRO A 1 85 ? 0.485 5.367 8.098 1.00 93.06 85 PRO A CA 1
ATOM 678 C C . PRO A 1 85 ? 1.040 4.159 8.863 1.00 93.06 85 PRO A C 1
ATOM 680 O O . PRO A 1 85 ? 0.571 3.811 9.955 1.00 93.06 85 PRO A O 1
ATOM 683 N N . VAL A 1 86 ? 2.089 3.547 8.317 1.00 96.25 86 VAL A N 1
ATOM 684 C CA . VAL A 1 86 ? 2.768 2.369 8.879 1.00 96.25 86 VAL A CA 1
ATOM 685 C C . VAL A 1 86 ? 4.256 2.640 9.074 1.00 96.25 86 VAL A C 1
ATOM 687 O O . VAL A 1 86 ? 4.840 3.438 8.342 1.00 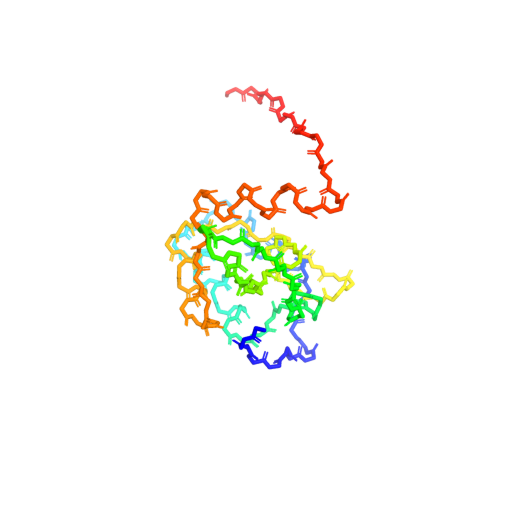96.25 86 VAL A O 1
ATOM 690 N N . THR A 1 87 ? 4.896 1.980 10.043 1.00 97.06 87 THR A N 1
ATOM 691 C CA . THR A 1 87 ? 6.364 2.013 10.112 1.00 97.06 87 THR A CA 1
ATOM 692 C C . THR A 1 87 ? 6.969 1.123 9.022 1.00 97.06 87 THR A C 1
ATOM 694 O O . THR A 1 87 ? 6.296 0.212 8.521 1.00 97.06 87 THR A O 1
ATOM 697 N N . PRO A 1 88 ? 8.263 1.291 8.695 1.00 96.31 88 PRO A N 1
ATOM 698 C CA . PRO A 1 88 ? 8.962 0.379 7.790 1.00 96.31 88 PRO A CA 1
ATOM 699 C C . PRO A 1 88 ? 8.896 -1.092 8.235 1.00 96.31 88 PRO A C 1
ATOM 701 O O . PRO A 1 88 ? 8.804 -1.990 7.399 1.00 96.31 88 PRO A O 1
ATOM 704 N N . MET A 1 89 ? 8.880 -1.355 9.549 1.00 98.00 89 MET A N 1
ATOM 705 C CA . MET A 1 89 ? 8.784 -2.718 10.085 1.00 98.00 89 MET A CA 1
ATOM 706 C C . MET A 1 89 ? 7.436 -3.366 9.758 1.00 98.00 89 MET A C 1
ATOM 708 O O . MET A 1 89 ? 7.383 -4.537 9.378 1.00 98.00 89 MET A O 1
ATOM 712 N N . LEU A 1 90 ? 6.339 -2.620 9.903 1.00 98.25 90 LEU A N 1
ATOM 713 C CA . LEU A 1 90 ? 5.014 -3.101 9.531 1.00 98.25 90 LEU A CA 1
ATOM 714 C C . LEU A 1 90 ? 4.859 -3.192 8.009 1.00 98.25 90 LEU A C 1
ATOM 716 O O . LEU A 1 90 ? 4.322 -4.188 7.527 1.00 98.25 90 LEU A O 1
ATOM 720 N N . ALA A 1 91 ? 5.384 -2.225 7.252 1.00 97.62 91 ALA A N 1
ATOM 721 C CA . ALA A 1 91 ? 5.384 -2.267 5.791 1.00 97.62 91 ALA A CA 1
ATOM 722 C C . ALA A 1 91 ? 6.044 -3.553 5.262 1.00 97.62 91 ALA A C 1
ATOM 724 O O . ALA A 1 91 ? 5.468 -4.237 4.418 1.00 97.62 91 ALA A O 1
ATOM 725 N N . GLN A 1 92 ? 7.190 -3.954 5.825 1.00 97.94 92 GLN A N 1
ATOM 726 C CA . GLN A 1 92 ? 7.848 -5.210 5.456 1.00 97.94 92 GLN A CA 1
ATOM 727 C C . GLN A 1 92 ? 6.998 -6.444 5.796 1.00 97.94 92 GLN A C 1
ATOM 729 O O . GLN A 1 92 ? 6.934 -7.391 5.014 1.00 97.94 92 GLN A O 1
ATOM 734 N N . LYS A 1 93 ? 6.312 -6.451 6.947 1.00 97.94 93 LYS A N 1
ATOM 735 C CA . LYS A 1 93 ? 5.396 -7.549 7.308 1.00 97.94 93 LYS A CA 1
ATOM 736 C C . LYS A 1 93 ? 4.225 -7.657 6.336 1.00 97.94 93 LYS A C 1
ATOM 738 O O . LYS A 1 93 ? 3.830 -8.769 6.000 1.00 97.94 93 LYS A O 1
ATOM 743 N N . ILE A 1 94 ? 3.681 -6.523 5.896 1.00 97.25 94 ILE A N 1
ATOM 744 C CA . ILE A 1 94 ? 2.617 -6.477 4.888 1.00 97.25 94 ILE A CA 1
ATOM 745 C C . ILE A 1 94 ? 3.146 -7.009 3.555 1.00 97.25 94 ILE A C 1
ATOM 747 O O . ILE A 1 94 ? 2.510 -7.881 2.977 1.00 97.25 94 ILE A O 1
ATOM 751 N N . ALA A 1 95 ? 4.330 -6.573 3.119 1.00 96.81 95 ALA A N 1
ATOM 752 C CA . ALA A 1 95 ? 4.953 -7.055 1.888 1.00 96.81 95 ALA A CA 1
ATOM 753 C C . ALA A 1 95 ? 5.138 -8.585 1.903 1.00 96.81 95 ALA A C 1
ATOM 755 O O . ALA A 1 95 ? 4.699 -9.271 0.982 1.00 96.81 95 ALA A O 1
ATOM 756 N N . ASN A 1 96 ? 5.662 -9.140 3.003 1.00 97.25 96 ASN A N 1
ATOM 757 C CA . ASN A 1 96 ? 5.798 -10.590 3.176 1.00 97.25 96 ASN A CA 1
ATOM 758 C C . ASN A 1 96 ? 4.440 -11.313 3.141 1.00 97.25 96 ASN A C 1
ATOM 760 O O . ASN A 1 96 ? 4.321 -12.382 2.549 1.00 97.25 96 ASN A O 1
ATOM 764 N N . LEU A 1 97 ? 3.411 -10.742 3.777 1.00 97.00 97 LEU A N 1
ATOM 765 C CA . LEU A 1 97 ? 2.057 -11.299 3.788 1.00 97.00 97 LEU A CA 1
ATOM 766 C C . LEU A 1 97 ? 1.445 -11.354 2.381 1.00 97.00 97 LEU A C 1
ATOM 768 O O . LEU A 1 97 ? 0.679 -12.271 2.089 1.00 97.00 97 LEU A O 1
ATOM 772 N N . THR A 1 98 ? 1.760 -10.378 1.531 1.00 95.06 98 THR A N 1
ATOM 773 C CA . THR A 1 98 ? 1.156 -10.229 0.204 1.00 95.06 98 THR A CA 1
ATOM 774 C C . THR A 1 98 ? 1.979 -10.815 -0.935 1.00 95.06 98 THR A C 1
ATOM 776 O O . THR A 1 98 ? 1.543 -10.710 -2.086 1.00 95.06 98 THR A O 1
ATOM 779 N N . ASP A 1 99 ? 3.124 -11.435 -0.623 1.00 95.06 99 ASP A N 1
ATOM 780 C CA . ASP A 1 99 ? 4.112 -11.923 -1.595 1.00 95.06 99 ASP A CA 1
ATOM 781 C C . ASP A 1 99 ? 4.649 -10.777 -2.477 1.00 95.06 99 ASP A C 1
ATOM 783 O O . ASP A 1 99 ? 4.697 -10.846 -3.704 1.00 95.06 99 ASP A O 1
ATOM 787 N N . CYS A 1 100 ? 4.961 -9.654 -1.825 1.00 95.25 100 CYS A N 1
ATOM 788 C CA . CYS A 1 100 ? 5.486 -8.433 -2.426 1.00 95.25 100 CYS A CA 1
ATOM 789 C C . CYS A 1 100 ? 6.801 -8.026 -1.750 1.00 95.25 100 CYS A C 1
ATOM 791 O O . CYS A 1 100 ? 7.188 -8.557 -0.709 1.00 95.25 100 CYS A O 1
ATOM 793 N N . ILE A 1 101 ? 7.467 -7.026 -2.324 1.00 96.06 101 ILE A N 1
ATOM 794 C CA . ILE A 1 101 ? 8.683 -6.423 -1.775 1.00 96.06 101 ILE A CA 1
ATOM 795 C C . ILE A 1 101 ? 8.505 -4.913 -1.632 1.00 96.06 101 ILE A C 1
ATOM 797 O O . ILE A 1 101 ? 7.678 -4.310 -2.318 1.00 96.06 101 ILE A O 1
ATOM 801 N N . LEU A 1 102 ? 9.298 -4.298 -0.755 1.00 96.31 102 LEU A N 1
ATOM 802 C CA . LEU A 1 102 ? 9.431 -2.845 -0.733 1.00 96.31 102 LEU A CA 1
ATOM 803 C C . LEU A 1 102 ? 10.352 -2.410 -1.884 1.00 96.31 102 LEU A C 1
ATOM 805 O O . LEU A 1 102 ? 11.394 -3.039 -2.091 1.00 96.31 102 LEU A O 1
ATOM 809 N N . PRO A 1 103 ? 9.985 -1.369 -2.649 1.00 95.62 103 PRO A N 1
ATOM 810 C CA . PRO A 1 103 ? 10.778 -0.934 -3.789 1.00 95.62 103 PRO A CA 1
ATOM 811 C C . PRO A 1 103 ? 12.102 -0.313 -3.332 1.00 95.62 103 PRO A C 1
ATOM 813 O O . PRO A 1 103 ? 12.184 0.346 -2.294 1.00 95.62 103 PRO A O 1
ATOM 816 N N . THR A 1 104 ? 13.147 -0.490 -4.138 1.00 95.62 104 THR A N 1
ATOM 817 C CA . THR A 1 104 ? 14.404 0.251 -3.967 1.00 95.62 104 THR A CA 1
ATOM 818 C C . THR A 1 104 ? 14.233 1.697 -4.429 1.00 95.62 104 THR A C 1
ATOM 820 O O . THR A 1 104 ? 13.293 2.015 -5.157 1.00 95.62 104 THR A O 1
ATOM 823 N N . ARG A 1 105 ? 15.183 2.575 -4.085 1.00 96.56 105 ARG A N 1
ATOM 824 C CA . ARG A 1 105 ? 15.200 3.962 -4.580 1.00 96.56 105 ARG A CA 1
ATOM 825 C C . ARG A 1 105 ? 15.041 4.036 -6.104 1.00 96.56 105 ARG A C 1
ATOM 827 O O . ARG A 1 105 ? 14.183 4.759 -6.586 1.00 96.56 105 ARG A O 1
ATOM 834 N N . SER A 1 106 ? 15.813 3.246 -6.852 1.00 94.50 106 SER A N 1
ATOM 835 C CA . SER A 1 106 ? 15.746 3.246 -8.318 1.00 94.50 106 SER A CA 1
ATOM 836 C C . SER A 1 106 ? 14.382 2.794 -8.845 1.00 94.50 106 SER A C 1
ATOM 838 O O . SER A 1 106 ? 13.892 3.356 -9.818 1.00 94.50 106 SER A O 1
ATOM 840 N N . MET A 1 107 ? 13.737 1.814 -8.199 1.00 95.38 107 MET A N 1
ATOM 841 C CA . MET A 1 107 ? 12.366 1.424 -8.548 1.00 95.38 107 MET A CA 1
ATOM 842 C C . MET A 1 107 ? 11.376 2.554 -8.258 1.00 95.38 107 MET A C 1
ATOM 844 O O . MET A 1 107 ? 10.525 2.829 -9.095 1.00 95.38 107 MET A O 1
ATOM 848 N N . VAL A 1 108 ? 11.499 3.232 -7.112 1.00 95.12 108 VAL A N 1
ATOM 849 C CA . VAL A 1 108 ? 10.654 4.387 -6.766 1.00 95.12 108 VAL A CA 1
ATOM 850 C C . VAL A 1 108 ? 10.794 5.500 -7.805 1.00 95.12 108 VAL A C 1
ATOM 852 O O . VAL A 1 108 ? 9.778 6.018 -8.261 1.00 95.12 108 VAL A O 1
ATOM 855 N N . ASP A 1 109 ? 12.016 5.820 -8.235 1.00 95.25 109 ASP A N 1
ATOM 856 C CA . ASP A 1 109 ? 12.261 6.848 -9.253 1.00 95.25 109 ASP A CA 1
ATOM 857 C C . ASP A 1 109 ? 11.598 6.480 -10.596 1.00 95.25 109 ASP A C 1
ATOM 859 O O . ASP A 1 109 ? 10.952 7.318 -11.227 1.00 95.25 109 ASP A O 1
ATOM 863 N N . LEU A 1 110 ? 11.693 5.213 -11.018 1.00 95.06 110 LEU A N 1
ATOM 864 C CA . LEU A 1 110 ? 11.031 4.713 -12.231 1.00 95.06 110 LEU A CA 1
ATOM 865 C C . LEU A 1 110 ? 9.503 4.806 -12.134 1.00 95.06 110 LEU A C 1
ATOM 867 O O . LEU A 1 110 ? 8.856 5.275 -13.070 1.00 95.06 110 LEU A O 1
ATOM 871 N N . ILE A 1 111 ? 8.940 4.395 -10.995 1.00 95.31 111 ILE A N 1
ATOM 872 C CA . ILE A 1 111 ? 7.500 4.460 -10.727 1.00 95.31 111 ILE A CA 1
ATOM 873 C C . ILE A 1 111 ? 7.024 5.912 -10.763 1.00 95.31 111 ILE A C 1
ATOM 875 O O . ILE A 1 111 ? 6.057 6.215 -11.455 1.00 95.31 111 ILE A O 1
ATOM 879 N N . TYR A 1 112 ? 7.718 6.816 -10.068 1.00 94.31 112 TYR A N 1
ATOM 880 C CA . TYR A 1 112 ? 7.374 8.234 -10.046 1.00 94.31 112 TYR A CA 1
ATOM 881 C C . TYR A 1 112 ? 7.428 8.843 -11.446 1.00 94.31 112 TYR A C 1
ATOM 883 O O . TYR A 1 112 ? 6.504 9.543 -11.847 1.00 94.31 112 TYR A O 1
ATOM 891 N N . ASN A 1 113 ? 8.474 8.557 -12.224 1.00 94.12 113 ASN A N 1
ATOM 892 C CA . ASN A 1 113 ? 8.603 9.088 -13.579 1.00 94.12 113 ASN A CA 1
ATOM 893 C C . ASN A 1 113 ? 7.454 8.641 -14.490 1.00 94.12 113 ASN A C 1
ATOM 895 O O . ASN A 1 113 ? 6.931 9.480 -15.228 1.00 94.12 113 ASN A O 1
ATOM 899 N N . ALA A 1 114 ? 7.043 7.374 -14.385 1.00 94.00 114 ALA A N 1
ATOM 900 C CA . ALA A 1 114 ? 5.946 6.785 -15.148 1.00 94.00 114 ALA A CA 1
ATOM 901 C C . ALA A 1 114 ? 4.540 7.127 -14.615 1.00 94.00 114 ALA A C 1
ATOM 903 O O . ALA A 1 114 ? 3.558 6.870 -15.308 1.00 94.00 114 ALA A O 1
ATOM 904 N N . ALA A 1 115 ? 4.422 7.683 -13.405 1.00 93.50 115 ALA A N 1
ATOM 905 C CA . ALA A 1 115 ? 3.134 8.024 -12.814 1.00 93.50 115 ALA A CA 1
ATOM 906 C C . ALA A 1 115 ? 2.419 9.119 -13.621 1.00 93.50 115 ALA A C 1
ATOM 908 O O . ALA A 1 115 ? 2.998 10.168 -13.922 1.00 93.50 115 ALA A O 1
ATOM 909 N N . GLU A 1 116 ? 1.141 8.880 -13.919 1.00 92.25 116 GLU A N 1
ATOM 910 C CA . GLU A 1 116 ? 0.264 9.828 -14.616 1.00 92.25 116 GLU A CA 1
ATOM 911 C C . GLU A 1 116 ? -0.015 11.073 -13.761 1.00 92.25 116 GLU A C 1
ATOM 913 O O . GLU A 1 116 ? -0.049 12.193 -14.266 1.00 92.25 116 GLU A O 1
ATOM 918 N N . ILE A 1 117 ? -0.151 10.883 -12.445 1.00 92.19 117 ILE A N 1
ATOM 919 C CA . ILE A 1 117 ? -0.444 11.946 -11.484 1.00 92.19 117 ILE A CA 1
ATOM 920 C C . ILE A 1 117 ? 0.780 12.189 -10.602 1.00 92.19 117 ILE A C 1
ATOM 922 O O . ILE A 1 117 ? 1.290 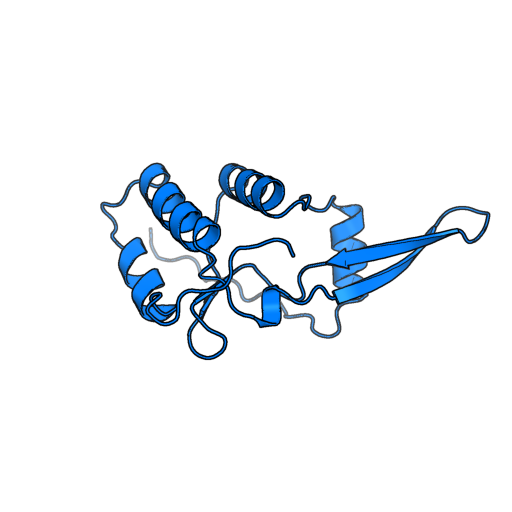11.278 -9.949 1.00 92.19 117 ILE A O 1
ATOM 926 N N . LYS A 1 118 ? 1.222 13.449 -10.545 1.00 91.44 118 LYS A N 1
ATOM 927 C CA . LYS A 1 118 ? 2.306 13.927 -9.677 1.00 91.44 118 LYS A CA 1
ATOM 928 C C . LYS A 1 118 ? 1.794 15.107 -8.865 1.00 91.44 118 LYS A C 1
ATOM 930 O O . LYS A 1 118 ? 1.513 16.169 -9.414 1.00 91.44 118 LYS A O 1
ATOM 935 N N . LEU A 1 119 ? 1.639 14.908 -7.559 1.00 87.56 119 LEU A N 1
ATOM 936 C CA . LEU A 1 119 ? 1.167 15.951 -6.653 1.00 87.56 119 LEU A CA 1
ATOM 937 C C . LEU A 1 119 ? 2.342 16.793 -6.158 1.00 87.56 119 LEU A C 1
ATOM 939 O O . LEU A 1 119 ? 3.373 16.257 -5.748 1.00 87.56 119 LEU A O 1
ATOM 943 N N . TYR A 1 120 ? 2.171 18.114 -6.157 1.00 87.88 120 TYR A N 1
ATOM 944 C CA . TYR A 1 120 ? 3.134 19.008 -5.526 1.00 87.88 120 TYR A CA 1
ATOM 945 C C . TYR A 1 120 ? 3.079 18.847 -4.003 1.00 87.88 120 TYR A C 1
ATOM 947 O O . TYR A 1 120 ? 1.978 18.845 -3.441 1.00 87.88 120 TYR A O 1
ATOM 955 N N . PRO A 1 121 ? 4.234 18.757 -3.317 1.00 84.12 121 PRO A N 1
ATOM 956 C CA . PRO A 1 121 ? 4.272 18.703 -1.863 1.00 84.12 121 PRO A CA 1
ATOM 957 C C . PRO A 1 121 ? 3.492 19.869 -1.254 1.00 84.12 121 PRO A C 1
ATOM 959 O O . PRO A 1 121 ? 3.654 21.012 -1.678 1.00 84.12 121 PRO A O 1
ATOM 962 N N . GLN A 1 122 ? 2.666 19.575 -0.252 1.00 87.06 122 GLN A N 1
ATOM 963 C CA . GLN A 1 122 ? 1.961 20.574 0.550 1.00 87.06 122 GLN A CA 1
ATOM 964 C C . GLN A 1 122 ? 2.555 20.547 1.963 1.00 87.06 122 GLN A C 1
ATOM 966 O O . GLN A 1 122 ? 2.209 19.661 2.748 1.00 87.06 122 GLN A O 1
ATOM 971 N N . PRO A 1 123 ? 3.503 21.444 2.289 1.00 84.75 123 PRO A N 1
ATOM 972 C CA . PRO A 1 123 ? 4.120 21.469 3.605 1.00 84.75 123 PRO A CA 1
ATOM 973 C C . PRO A 1 123 ? 3.073 21.751 4.681 1.00 84.75 123 PRO A C 1
ATOM 975 O O . PRO A 1 123 ? 2.305 22.708 4.580 1.00 84.75 123 PRO A O 1
ATOM 978 N N . ILE A 1 124 ? 3.073 20.944 5.739 1.00 82.38 124 ILE A N 1
ATOM 979 C CA . ILE A 1 124 ? 2.326 21.266 6.952 1.00 82.38 124 ILE A CA 1
ATOM 980 C C . ILE A 1 124 ? 3.124 22.353 7.670 1.00 82.38 124 ILE A C 1
ATOM 982 O O . ILE A 1 124 ? 4.292 22.145 8.005 1.00 82.38 124 ILE A O 1
ATOM 986 N N . LEU A 1 125 ? 2.514 23.524 7.868 1.00 86.81 125 LEU A N 1
ATOM 987 C CA . LEU A 1 125 ? 3.151 24.600 8.622 1.00 86.81 125 LEU A CA 1
ATOM 988 C C . LEU A 1 125 ? 3.490 24.114 10.040 1.00 86.81 125 LEU A C 1
ATOM 990 O O . LEU A 1 125 ? 2.700 23.365 10.622 1.00 86.81 125 LEU A O 1
ATOM 994 N N . PRO A 1 126 ? 4.623 24.549 10.620 1.00 82.75 126 PRO A N 1
ATOM 995 C CA . PRO A 1 126 ? 4.949 24.220 11.999 1.00 82.75 126 PRO A CA 1
ATOM 996 C C . PRO A 1 126 ? 3.796 24.620 12.927 1.00 82.75 126 PRO A C 1
ATOM 998 O O . PRO A 1 126 ? 3.359 25.773 12.921 1.00 82.75 126 PRO A O 1
ATOM 1001 N N . SER A 1 127 ? 3.299 23.681 13.732 1.00 81.38 127 SER A N 1
ATOM 1002 C CA . SER A 1 127 ? 2.437 24.022 14.861 1.00 81.38 127 SER A CA 1
ATOM 1003 C C . SER A 1 127 ? 3.280 24.673 15.957 1.00 81.38 127 SER A C 1
ATOM 1005 O O . SER A 1 127 ? 4.476 24.397 16.072 1.00 81.38 127 SER A O 1
ATOM 1007 N N . LYS A 1 128 ? 2.672 25.542 16.775 1.00 69.81 128 LYS A N 1
ATOM 1008 C CA . LYS A 1 128 ? 3.338 26.032 17.990 1.00 69.81 128 LYS A CA 1
ATOM 1009 C C . LYS A 1 128 ? 3.748 24.827 18.847 1.00 69.81 128 LYS A C 1
ATOM 1011 O O . LYS A 1 128 ? 2.972 23.875 18.945 1.00 69.81 128 LYS A O 1
ATOM 1016 N N . ALA A 1 129 ? 4.975 24.878 19.364 1.00 60.91 129 ALA A N 1
ATOM 1017 C CA . ALA A 1 129 ? 5.523 23.879 20.277 1.00 60.91 129 ALA A CA 1
ATOM 1018 C C . ALA A 1 129 ? 4.718 23.808 21.580 1.00 60.91 129 ALA A C 1
ATOM 1020 O O . ALA A 1 129 ? 4.158 24.859 21.976 1.00 60.91 129 ALA A O 1
#

Secondary structure (DSSP, 8-state):
---PPPPTTPPPHHHHHHHT--TTS-HHHHHHHHHHHHHTT-S-HHHHSPEEEEEEETTTTEEEEEEE-SSS-EEE-SSSEEE----HHHHHHHHHHHT--PPPHHHHHHHHHH-S--PPP-PPPPPP-

Sequence (129 aa):
MKLKKRNADAIGGKAFALSISDSTLSLKDREKIIYREIKNGNVPDFLRKLSALIITYGHHDDKIGLYILPDYFAIGSNEDFFYVPVTPMLAQKIANLTDCILPTRSMVDLIYNAAEIKLYPQPILPSKA

pLDDT: mean 93.64, std 5.86, range [60.91, 98.31]

Radius of gyration: 16.98 Å; chains: 1; bounding box: 42×39×49 Å

Foldseek 3Di:
DDADAADPPQDFAVVLCVVLPDPPDDLVNSLVSVLVQRNNPQWEPLQVQWDWDWDQDDDVRDIDIDGHGLDATWGHYPVGIDRDDDDPVSVQVSCVSRVHDDDDPVRVVSCQVPRPDDDDDDDDPDDDD